Protein AF-A0A510K068-F1 (afdb_monomer_lite)

Organism: NCBI:txid109328

InterPro domains:
  IPR008407 Branched-chain amino acid transport, AzlD [PF05437] (13-105)

pLDDT: mean 79.44, std 10.07, range [46.47, 92.06]

Radius of gyration: 21.24 Å; chains: 1; bounding box: 44×42×55 Å

Sequence (113 aa):
MNYNENLGILTMILMTLIIMTVILRTLPIFVKIPENNLKVNKFFEALPYTVLTVLVFPDIFTSTGSTNFDIIRVLIGMAIVAYLTFRKTNLGIIIIVSIAVIYFLGTLKIYLK

Secondary structure (DSSP, 8-state):
--HHHHHHHHHHHHHHHHHHHHHHHHHHHHS---TT-HHHHHHHHHHHHHHHHHHHHHHHHHHH-SSHHHHHHHHHHHHHHHHHHHTT--HHHHHHHHHHHHHHHHHHHHHT-

Foldseek 3Di:
DDPVVVVVVVVVVVVVVVVVVVCVVCVCVVCVPPPPDPVSVVVVVCVVVVVCCVVVVVVQQVVQDDDPLSVVLSVVLVVQLVVVVVVVDDPVVSVVVSVVSSVVSVVVVVVVD

Structure (mmCIF, N/CA/C/O backbone):
data_AF-A0A510K068-F1
#
_entry.id   AF-A0A510K068-F1
#
loop_
_atom_site.group_PDB
_atom_site.id
_atom_site.type_symbol
_atom_site.label_atom_id
_atom_site.label_alt_id
_atom_site.label_comp_id
_atom_site.label_asym_id
_atom_site.label_entity_id
_atom_site.label_seq_id
_atom_site.pdbx_PDB_ins_code
_atom_site.Cartn_x
_atom_site.Cartn_y
_atom_site.Cartn_z
_atom_site.occupancy
_atom_site.B_iso_or_equiv
_atom_site.auth_seq_id
_atom_site.auth_comp_id
_atom_site.auth_asym_id
_atom_site.auth_atom_id
_atom_site.pdbx_PDB_model_num
ATOM 1 N N . MET A 1 1 ? 25.927 -26.039 5.151 1.00 53.19 1 MET A N 1
ATOM 2 C CA . MET A 1 1 ? 24.801 -25.212 5.637 1.00 53.19 1 MET A CA 1
ATOM 3 C C . MET A 1 1 ? 23.987 -26.056 6.599 1.00 53.19 1 MET A C 1
ATOM 5 O O . MET A 1 1 ? 23.516 -27.116 6.207 1.00 53.19 1 MET A O 1
ATOM 9 N N . ASN A 1 2 ? 23.945 -25.656 7.866 1.00 59.44 2 ASN A N 1
ATOM 10 C CA . ASN A 1 2 ? 23.437 -26.452 8.978 1.00 59.44 2 ASN A CA 1
ATOM 11 C C . ASN A 1 2 ? 21.895 -26.409 8.998 1.00 59.44 2 ASN A C 1
ATOM 13 O O . ASN A 1 2 ? 21.304 -25.380 9.315 1.00 59.44 2 ASN A O 1
ATOM 17 N N . TYR A 1 3 ? 21.233 -27.507 8.620 1.00 64.25 3 TYR A N 1
ATOM 18 C CA . TYR A 1 3 ? 19.764 -27.586 8.545 1.00 64.25 3 TYR A CA 1
ATOM 19 C C . TYR A 1 3 ? 19.070 -27.216 9.869 1.00 64.25 3 TYR A C 1
ATOM 21 O O . TYR A 1 3 ? 17.997 -26.616 9.843 1.00 64.25 3 TYR A O 1
ATOM 29 N N . ASN A 1 4 ? 19.700 -27.503 11.014 1.00 72.19 4 ASN A N 1
ATOM 30 C CA . ASN A 1 4 ? 19.164 -27.158 12.334 1.00 72.19 4 ASN A CA 1
ATOM 31 C C . ASN A 1 4 ? 19.156 -25.647 12.615 1.00 72.19 4 ASN A C 1
ATOM 33 O O . ASN A 1 4 ? 18.251 -25.163 13.290 1.00 72.19 4 ASN A O 1
ATOM 37 N N . GLU A 1 5 ? 20.118 -24.890 12.081 1.00 72.69 5 GLU A N 1
ATOM 38 C CA . GLU A 1 5 ? 20.170 -23.432 12.261 1.00 72.69 5 GLU A CA 1
ATOM 39 C C . GLU A 1 5 ? 19.054 -22.743 11.469 1.00 72.69 5 GLU A C 1
ATOM 41 O O . GLU A 1 5 ? 18.331 -21.909 12.012 1.00 72.69 5 GLU A O 1
ATOM 46 N N . ASN A 1 6 ? 18.837 -23.160 10.216 1.00 82.44 6 ASN A N 1
ATOM 47 C CA . ASN A 1 6 ? 17.732 -22.660 9.392 1.00 82.44 6 ASN A CA 1
ATOM 48 C C . ASN A 1 6 ? 16.365 -23.006 9.996 1.00 82.44 6 ASN A C 1
ATOM 50 O O . ASN A 1 6 ? 15.451 -22.183 9.955 1.00 82.44 6 ASN A O 1
ATOM 54 N N . LEU A 1 7 ? 16.230 -24.204 10.580 1.00 81.38 7 LEU A N 1
ATOM 55 C CA . LEU A 1 7 ? 15.007 -24.607 11.268 1.00 81.38 7 LEU A CA 1
ATOM 56 C C . LEU A 1 7 ? 14.746 -23.716 12.488 1.00 81.38 7 LEU A C 1
ATOM 58 O O . LEU A 1 7 ? 13.630 -23.236 12.629 1.00 81.38 7 LEU A O 1
ATOM 62 N N . GLY A 1 8 ? 15.770 -23.440 13.306 1.00 88.38 8 GLY A N 1
ATOM 63 C CA . GLY A 1 8 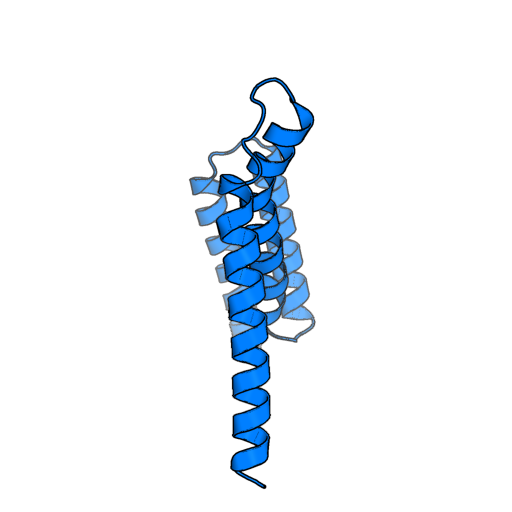? 15.667 -22.556 14.473 1.00 88.38 8 GLY A CA 1
ATOM 64 C C . GLY A 1 8 ? 15.277 -21.117 14.120 1.00 88.38 8 GLY A C 1
ATOM 65 O O . GLY A 1 8 ? 14.434 -20.519 14.791 1.00 88.38 8 GLY A O 1
ATOM 66 N N . ILE A 1 9 ? 15.833 -20.573 13.034 1.00 89.00 9 ILE A N 1
ATOM 67 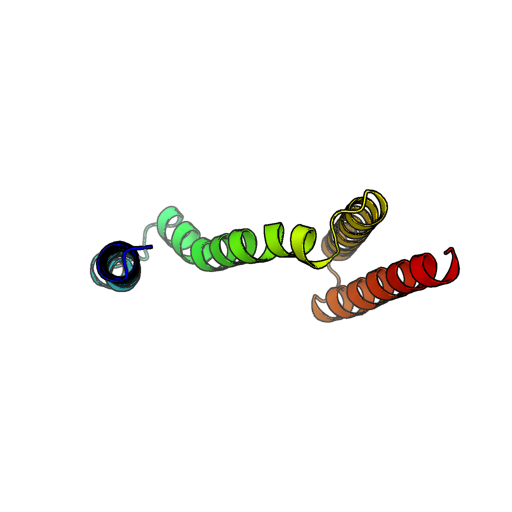C CA . ILE A 1 9 ? 15.463 -19.244 12.520 1.00 89.00 9 ILE A CA 1
ATOM 68 C C . ILE A 1 9 ? 14.006 -19.241 12.040 1.00 89.00 9 ILE A C 1
ATOM 70 O O . ILE A 1 9 ? 13.255 -18.315 12.350 1.00 89.00 9 ILE A O 1
ATOM 74 N N . LEU A 1 10 ? 13.577 -20.287 11.328 1.00 88.75 10 LEU A N 1
ATOM 75 C CA . LEU A 1 10 ? 12.200 -20.416 10.855 1.00 88.75 10 LEU A CA 1
ATOM 76 C C . LEU A 1 10 ? 11.206 -20.475 12.024 1.00 88.75 10 LEU A C 1
ATOM 78 O O . LEU A 1 10 ? 10.208 -19.753 12.009 1.00 88.75 10 LEU A O 1
ATOM 82 N N . THR A 1 11 ? 11.469 -21.285 13.056 1.00 88.88 11 THR A N 1
ATOM 83 C CA . THR A 1 11 ? 10.609 -21.342 14.250 1.00 88.88 11 THR A CA 1
ATOM 84 C C . THR A 1 11 ? 10.578 -20.013 14.986 1.00 88.88 11 THR A C 1
ATOM 86 O O . THR A 1 11 ? 9.506 -19.610 1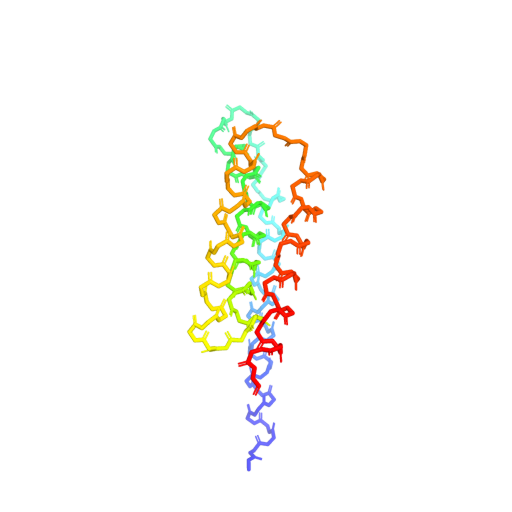5.430 1.00 88.88 11 THR A O 1
ATOM 89 N N . MET A 1 12 ? 11.704 -19.303 15.084 1.00 89.94 12 MET A N 1
ATOM 90 C CA . MET A 1 12 ? 11.746 -17.971 15.690 1.00 89.94 12 MET A CA 1
ATOM 91 C C . MET A 1 12 ? 10.850 -16.982 14.930 1.00 89.94 12 MET A C 1
ATOM 93 O O . MET A 1 12 ? 10.014 -16.325 15.550 1.00 89.94 12 MET A O 1
ATOM 97 N N . ILE A 1 13 ? 10.957 -16.927 13.598 1.00 92.06 13 ILE A N 1
ATOM 98 C CA . ILE A 1 13 ? 10.113 -16.064 12.754 1.00 92.06 13 ILE A CA 1
ATOM 99 C C . ILE A 1 13 ? 8.634 -16.415 12.938 1.00 92.06 13 ILE A C 1
ATOM 101 O O . ILE A 1 13 ? 7.819 -15.527 13.185 1.00 92.06 13 ILE A O 1
ATOM 105 N N . LEU A 1 14 ? 8.285 -17.702 12.859 1.00 91.31 14 LEU A N 1
ATOM 106 C CA . LEU A 1 14 ? 6.904 -18.166 13.004 1.00 91.31 14 LEU A CA 1
ATOM 107 C C . LEU A 1 14 ? 6.326 -17.809 14.375 1.00 91.31 14 LEU A C 1
ATOM 109 O O . LEU A 1 14 ? 5.215 -17.288 14.447 1.00 91.31 14 LEU A O 1
ATOM 113 N N . MET A 1 15 ? 7.081 -18.026 15.453 1.00 91.69 15 MET A N 1
ATOM 114 C CA . MET A 1 15 ? 6.644 -17.682 16.806 1.00 91.69 15 MET A CA 1
ATOM 115 C C . MET A 1 15 ? 6.390 -16.181 16.953 1.00 91.69 15 MET A C 1
ATOM 117 O O . MET A 1 15 ? 5.340 -15.789 17.461 1.00 91.69 15 MET A O 1
ATOM 121 N N . THR A 1 16 ? 7.293 -15.329 16.459 1.00 91.38 16 THR A N 1
ATOM 122 C CA . THR A 1 16 ? 7.089 -13.872 16.476 1.00 91.38 16 THR A CA 1
ATOM 123 C C . THR A 1 16 ? 5.834 -13.468 15.700 1.00 91.38 16 THR A C 1
ATOM 125 O O . THR A 1 16 ? 5.051 -12.645 16.178 1.00 91.38 16 THR A O 1
ATOM 128 N N . LEU A 1 17 ? 5.604 -14.072 14.534 1.00 91.31 17 LEU A N 1
ATOM 129 C CA . LEU A 1 17 ? 4.464 -13.769 13.667 1.00 91.31 17 LEU A CA 1
ATOM 130 C C . LEU A 1 17 ? 3.136 -14.185 14.314 1.00 91.31 17 LEU A C 1
ATOM 132 O O . LEU A 1 17 ? 2.172 -13.416 14.300 1.00 91.31 17 LEU A O 1
ATOM 136 N N . ILE A 1 18 ? 3.098 -15.359 14.949 1.00 91.38 18 ILE A N 1
ATOM 137 C CA . ILE A 1 18 ? 1.933 -15.858 15.692 1.00 91.38 18 ILE A CA 1
ATOM 138 C C . ILE A 1 18 ? 1.615 -14.932 16.868 1.00 91.38 18 ILE A C 1
ATOM 140 O O . ILE A 1 18 ? 0.470 -14.504 17.003 1.00 91.38 18 ILE A O 1
ATOM 144 N N . ILE A 1 19 ? 2.613 -14.573 17.680 1.00 91.44 19 ILE A N 1
ATOM 145 C CA . ILE A 1 19 ? 2.425 -13.692 18.843 1.00 91.44 19 ILE A CA 1
ATOM 146 C C . ILE A 1 19 ? 1.865 -12.335 18.399 1.00 91.44 19 ILE A C 1
ATOM 148 O O . ILE A 1 19 ? 0.844 -11.892 18.925 1.00 91.44 19 ILE A O 1
ATOM 152 N N . MET A 1 20 ? 2.467 -11.709 17.384 1.00 88.06 20 MET A N 1
ATOM 153 C CA . MET A 1 20 ? 2.002 -10.420 16.858 1.00 88.06 20 MET A CA 1
ATOM 154 C C . MET A 1 20 ? 0.579 -10.497 16.298 1.00 88.06 20 MET A C 1
ATOM 156 O O . MET A 1 20 ? -0.250 -9.631 16.581 1.00 88.06 20 MET A O 1
ATOM 160 N N . THR A 1 21 ? 0.264 -11.557 15.551 1.00 86.75 21 THR A N 1
ATOM 161 C CA . THR A 1 21 ? -1.066 -11.744 14.955 1.00 86.75 21 THR A CA 1
ATOM 162 C C . THR A 1 21 ? -2.134 -11.954 16.026 1.00 86.75 21 THR A C 1
ATOM 164 O O . THR A 1 21 ? -3.214 -11.366 15.949 1.00 86.75 21 THR A O 1
ATOM 167 N N . VAL A 1 22 ? -1.846 -12.767 17.045 1.00 87.25 22 VAL A N 1
ATOM 168 C CA . VAL A 1 22 ? -2.779 -13.048 18.145 1.00 87.25 22 VAL A CA 1
ATOM 169 C C . VAL A 1 22 ? -3.031 -11.793 18.977 1.00 87.25 22 VAL A C 1
ATOM 171 O O . VAL A 1 22 ? -4.188 -11.504 19.282 1.00 87.25 22 VAL A O 1
ATOM 174 N N . ILE A 1 23 ? -1.998 -11.006 19.290 1.00 85.00 23 ILE A N 1
ATOM 175 C CA . ILE A 1 23 ? -2.154 -9.735 20.016 1.00 85.00 23 ILE A CA 1
ATOM 176 C C . ILE A 1 23 ? -3.037 -8.768 19.221 1.00 85.00 23 ILE A C 1
ATOM 178 O O . ILE A 1 23 ? -4.025 -8.274 19.757 1.00 85.00 23 ILE A O 1
ATOM 182 N N . LEU A 1 24 ? -2.753 -8.544 17.933 1.00 80.62 24 LEU A N 1
ATOM 183 C CA . LEU A 1 24 ? -3.556 -7.640 17.097 1.00 80.62 24 LEU A CA 1
ATOM 184 C C . LEU A 1 24 ? -5.013 -8.104 16.961 1.00 80.62 24 LEU A C 1
ATOM 186 O O . LEU A 1 24 ? -5.926 -7.281 16.987 1.00 80.62 24 LEU A O 1
ATOM 190 N N . ARG A 1 25 ? -5.247 -9.419 16.854 1.00 76.38 25 ARG A N 1
ATOM 191 C CA . ARG A 1 25 ? -6.592 -10.001 16.704 1.00 76.38 25 ARG A CA 1
ATOM 192 C C . ARG A 1 25 ? -7.396 -10.007 18.003 1.00 76.38 25 ARG A C 1
ATOM 194 O O . ARG A 1 25 ? -8.621 -9.955 17.955 1.00 76.38 25 ARG A O 1
ATOM 201 N N . THR A 1 26 ? -6.727 -10.070 19.152 1.00 79.81 26 THR A N 1
ATOM 202 C CA . THR A 1 26 ? -7.374 -10.043 20.473 1.00 79.81 26 THR A CA 1
ATOM 203 C C . THR A 1 26 ? -7.505 -8.634 21.045 1.00 79.81 26 THR A C 1
ATOM 205 O O . THR A 1 26 ? -8.380 -8.401 21.876 1.00 79.81 26 THR A O 1
ATOM 208 N N . LEU A 1 27 ? -6.731 -7.665 20.546 1.00 75.12 27 LEU A N 1
ATOM 209 C CA . LEU A 1 27 ? -6.864 -6.240 20.857 1.00 75.12 27 LEU A CA 1
ATOM 210 C C . LEU A 1 27 ? -8.319 -5.724 20.800 1.00 75.12 27 LEU A C 1
ATOM 212 O O . LEU A 1 27 ? -8.739 -5.108 21.777 1.00 75.12 27 LEU A O 1
ATOM 216 N N . PRO A 1 28 ? -9.128 -5.996 19.751 1.00 69.88 28 PRO A N 1
ATOM 217 C CA . PRO A 1 28 ? -10.526 -5.550 19.713 1.00 69.88 28 PRO A CA 1
ATOM 218 C C . PRO A 1 28 ? -11.433 -6.230 20.754 1.00 69.88 28 PRO A C 1
ATOM 220 O O . PRO A 1 28 ? -12.508 -5.718 21.046 1.00 69.88 28 PRO A O 1
ATOM 223 N N . ILE A 1 29 ? -11.022 -7.370 21.323 1.00 72.19 29 ILE A N 1
ATOM 224 C CA . ILE A 1 29 ? -11.769 -8.090 22.369 1.00 72.19 29 ILE A CA 1
ATOM 225 C C . ILE A 1 29 ? -11.495 -7.464 23.744 1.00 72.19 29 ILE A C 1
ATOM 227 O O . ILE A 1 29 ? -12.405 -7.338 24.561 1.00 72.19 29 ILE A O 1
ATOM 231 N N . PHE A 1 30 ? -10.250 -7.047 23.996 1.00 65.06 30 PHE A N 1
ATOM 232 C CA . PHE A 1 30 ? -9.842 -6.419 25.259 1.00 65.06 30 PHE A CA 1
ATOM 233 C C . PHE A 1 30 ? -10.129 -4.915 25.302 1.00 65.06 30 PHE A C 1
ATOM 235 O O . PHE A 1 30 ? -10.482 -4.374 26.349 1.00 65.06 30 PHE A O 1
ATOM 242 N N . VAL A 1 31 ? -10.014 -4.233 24.164 1.00 66.81 31 VAL A N 1
ATOM 243 C CA . VAL A 1 31 ? -10.336 -2.815 24.015 1.00 66.81 31 VAL A CA 1
ATOM 244 C C . VAL A 1 31 ? -11.766 -2.719 23.496 1.00 66.81 31 VAL A C 1
ATOM 246 O O . VAL A 1 31 ? -12.003 -2.571 22.299 1.00 66.81 31 VAL A O 1
ATOM 249 N N . LYS A 1 32 ? -12.740 -2.825 24.407 1.00 61.78 32 LYS A N 1
ATOM 250 C CA . LYS A 1 32 ? -14.152 -2.575 24.090 1.00 61.78 32 LYS A CA 1
ATOM 251 C C . LYS A 1 32 ? -14.259 -1.12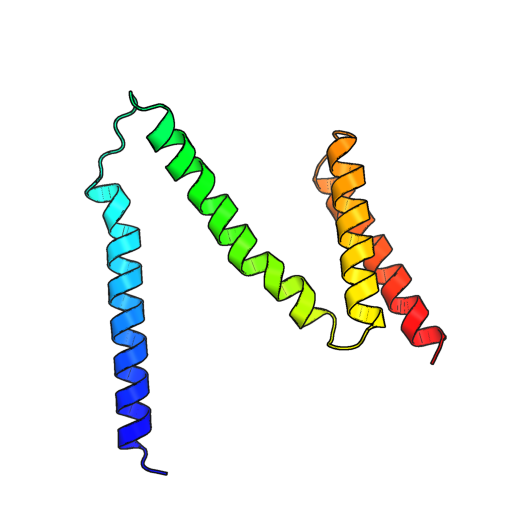9 23.611 1.00 61.78 32 LYS A C 1
ATOM 253 O O . LYS A 1 32 ? -14.087 -0.217 24.416 1.00 61.78 32 LYS A O 1
ATOM 258 N N . ILE A 1 33 ? -14.454 -0.929 22.307 1.00 64.25 33 ILE A N 1
ATOM 259 C CA . ILE A 1 33 ? -14.461 0.396 21.679 1.00 64.25 33 ILE A CA 1
ATOM 260 C C . ILE A 1 33 ? -15.556 1.220 22.370 1.00 64.25 33 ILE A C 1
ATOM 262 O O . ILE A 1 33 ? -16.733 0.882 22.239 1.00 64.25 33 ILE A O 1
ATOM 266 N N . PRO A 1 34 ? -15.214 2.265 23.145 1.00 59.25 34 PRO A N 1
ATOM 267 C CA . PRO A 1 34 ? -16.232 3.123 23.715 1.00 59.25 34 PRO A CA 1
ATOM 268 C C . PRO A 1 34 ? -16.868 3.882 22.551 1.00 59.25 34 PRO A C 1
ATOM 270 O O . PRO A 1 34 ? -16.222 4.748 21.958 1.00 59.25 34 PRO A O 1
ATOM 273 N N . GLU A 1 35 ? -18.124 3.568 22.228 1.00 60.59 35 GLU A N 1
ATOM 274 C CA . GLU A 1 35 ? -18.895 4.217 21.150 1.00 60.59 35 GLU A CA 1
ATOM 275 C C . GLU A 1 35 ? -18.900 5.754 21.277 1.00 60.59 35 GLU A C 1
ATOM 277 O O . GLU A 1 35 ? -19.054 6.476 20.297 1.00 60.59 35 GLU A O 1
ATOM 282 N N . ASN A 1 36 ? -18.643 6.264 22.485 1.00 64.88 36 ASN A N 1
ATOM 283 C CA . ASN A 1 36 ? -18.628 7.683 22.821 1.00 64.88 36 ASN A CA 1
ATOM 284 C C . ASN A 1 36 ? -17.350 8.447 22.388 1.00 64.88 36 ASN A C 1
ATOM 286 O O . ASN A 1 36 ? -17.330 9.675 22.412 1.00 64.88 36 ASN A O 1
ATOM 290 N N . ASN A 1 37 ? -16.260 7.778 21.984 1.00 69.75 37 ASN A N 1
ATOM 291 C CA . ASN A 1 37 ? -15.014 8.464 21.601 1.00 69.75 37 ASN A CA 1
ATOM 292 C C . ASN A 1 37 ? -14.795 8.489 20.083 1.00 69.75 37 ASN A C 1
ATOM 294 O O . ASN A 1 37 ? -14.209 7.583 19.489 1.00 69.75 37 ASN A O 1
ATOM 298 N N . LEU A 1 38 ? -15.164 9.616 19.469 1.00 72.94 38 LEU A N 1
ATOM 299 C CA . LEU A 1 38 ? -15.091 9.872 18.024 1.00 72.94 38 LEU A CA 1
ATOM 300 C C . LEU A 1 38 ? -13.696 9.633 17.407 1.00 72.94 38 LEU A C 1
ATOM 302 O O . LEU A 1 38 ? -13.583 9.222 16.256 1.00 72.94 38 LEU A O 1
ATOM 306 N N . LYS A 1 39 ? -12.621 9.881 18.170 1.00 75.56 39 LYS A N 1
ATOM 307 C CA . LYS A 1 39 ? -11.229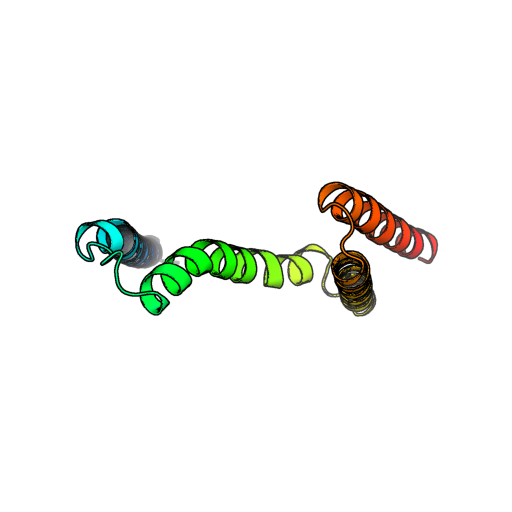 9.678 17.723 1.00 75.56 39 LYS A CA 1
ATOM 308 C C . LYS A 1 39 ? -10.857 8.199 17.617 1.00 75.56 39 LYS A C 1
ATOM 310 O O . LYS A 1 39 ? -10.182 7.806 16.672 1.00 75.56 39 LYS A O 1
ATOM 315 N N . VAL A 1 40 ? -11.305 7.397 18.581 1.00 76.75 40 VAL A N 1
ATOM 316 C CA . VAL A 1 40 ? -11.000 5.963 18.651 1.00 76.75 40 VAL A CA 1
ATOM 317 C C . VAL A 1 40 ? -11.768 5.224 17.558 1.00 76.75 40 VAL A C 1
ATOM 319 O O . VAL A 1 40 ? -11.175 4.424 16.843 1.00 76.75 40 VAL A O 1
ATOM 322 N N . ASN A 1 41 ? -13.039 5.576 17.339 1.00 76.38 41 ASN A N 1
ATOM 323 C CA . ASN A 1 41 ? -13.836 4.995 16.258 1.00 76.38 41 ASN A CA 1
ATOM 324 C C . ASN A 1 41 ? -13.214 5.259 14.873 1.00 76.38 41 ASN A C 1
ATOM 326 O O . ASN A 1 41 ? -13.003 4.329 14.104 1.00 76.38 41 ASN A O 1
ATOM 330 N N . LYS A 1 42 ? -12.803 6.507 14.599 1.00 78.81 42 LYS A N 1
ATOM 331 C CA . LYS A 1 42 ? -12.116 6.858 13.343 1.00 78.81 42 LYS A CA 1
ATOM 332 C C . LYS A 1 42 ? -10.774 6.147 13.165 1.00 78.81 42 LYS A C 1
ATOM 334 O O . LYS A 1 42 ? -10.397 5.847 12.039 1.00 78.81 42 LYS A O 1
ATOM 339 N N . PHE A 1 43 ? -10.044 5.886 14.250 1.00 81.62 43 PHE A N 1
ATOM 340 C CA . PHE A 1 43 ? -8.800 5.120 14.185 1.00 81.62 43 PHE A CA 1
ATOM 341 C C . PHE A 1 43 ? -9.067 3.674 13.758 1.00 81.62 43 PHE A C 1
ATOM 343 O O . PHE A 1 43 ? -8.464 3.215 12.792 1.00 81.62 43 PHE A O 1
ATOM 350 N N . PHE A 1 44 ? -10.005 2.988 14.420 1.00 78.12 44 PHE A N 1
ATOM 351 C CA . PHE A 1 44 ? -10.375 1.613 14.070 1.00 78.12 44 PHE A CA 1
ATOM 352 C C . PHE A 1 44 ? -10.988 1.507 12.668 1.00 78.12 44 PHE A C 1
ATOM 354 O O . PHE A 1 44 ? -10.696 0.548 11.959 1.00 78.12 44 PHE A O 1
ATOM 361 N N . GLU A 1 45 ? -11.760 2.505 12.235 1.00 81.62 45 GLU A N 1
ATOM 362 C CA . GLU A 1 45 ? -12.276 2.604 10.864 1.00 81.62 45 GLU A CA 1
ATOM 363 C C . GLU A 1 45 ? -11.148 2.793 9.836 1.00 81.62 45 GLU A C 1
ATOM 365 O O . GLU A 1 45 ? -11.200 2.217 8.753 1.00 81.62 45 GLU A O 1
ATOM 370 N N . ALA A 1 46 ? -10.095 3.545 10.175 1.00 85.62 46 ALA A N 1
ATOM 371 C CA . ALA A 1 46 ? -8.948 3.774 9.298 1.00 85.62 46 ALA A CA 1
ATOM 372 C C . ALA A 1 46 ? -7.987 2.574 9.204 1.00 85.62 46 ALA A C 1
ATOM 374 O O . ALA A 1 46 ? -7.342 2.414 8.170 1.00 85.62 46 ALA A O 1
ATOM 375 N N . LEU A 1 47 ? -7.891 1.728 10.240 1.00 86.00 47 LEU A N 1
ATOM 376 C CA . LEU A 1 47 ? -6.989 0.563 10.283 1.00 86.00 47 LEU A CA 1
ATOM 377 C C . LEU A 1 47 ? -7.034 -0.335 9.030 1.00 86.00 47 LEU A C 1
ATOM 379 O O . LEU A 1 47 ? -5.974 -0.599 8.463 1.00 86.00 47 LEU A O 1
ATOM 383 N N . PRO A 1 48 ? -8.196 -0.824 8.558 1.00 85.50 48 PRO A N 1
ATOM 384 C CA . PRO A 1 48 ? -8.230 -1.676 7.370 1.00 85.50 48 PRO A CA 1
ATOM 385 C C . PRO A 1 48 ? -7.723 -0.949 6.116 1.00 85.50 48 PRO A C 1
ATOM 387 O O . PRO A 1 48 ? -6.996 -1.540 5.317 1.00 85.50 48 PRO A O 1
ATOM 390 N N . TYR A 1 49 ? -8.041 0.339 5.958 1.00 86.38 49 TYR A N 1
ATOM 391 C CA . TYR A 1 49 ? -7.596 1.131 4.808 1.00 86.38 49 TYR A CA 1
ATOM 392 C C . TYR A 1 49 ? -6.092 1.422 4.848 1.00 86.38 49 TYR A C 1
ATOM 394 O O . TYR A 1 49 ? -5.427 1.373 3.811 1.00 86.38 49 TYR A O 1
ATOM 402 N N . THR A 1 50 ? -5.531 1.695 6.028 1.00 88.00 50 THR A N 1
ATOM 403 C CA . THR A 1 50 ? -4.092 1.951 6.179 1.00 88.00 50 THR A CA 1
ATOM 404 C C . THR A 1 50 ? -3.277 0.689 5.938 1.00 88.00 50 THR A C 1
ATOM 406 O O . THR A 1 50 ? -2.306 0.743 5.187 1.00 88.00 50 THR A O 1
ATOM 409 N N . VAL A 1 51 ? -3.699 -0.454 6.487 1.00 88.88 51 VAL A N 1
ATOM 410 C CA . VAL A 1 51 ? -3.044 -1.749 6.249 1.00 88.88 51 VAL A CA 1
ATOM 411 C C . VAL A 1 51 ? -3.088 -2.108 4.766 1.00 88.88 51 VAL A C 1
ATOM 413 O O . VAL A 1 51 ? -2.054 -2.448 4.196 1.00 88.88 51 VAL A O 1
ATOM 416 N N . LEU A 1 52 ? -4.245 -1.963 4.111 1.00 86.75 52 LEU A N 1
ATOM 417 C CA . LEU A 1 52 ? -4.363 -2.205 2.672 1.00 86.75 52 LEU A CA 1
ATOM 418 C C . LEU A 1 52 ? -3.415 -1.305 1.870 1.00 86.75 52 LEU A C 1
ATOM 420 O O . LEU A 1 52 ? -2.736 -1.778 0.966 1.00 86.75 52 LEU A O 1
ATOM 424 N N . THR A 1 53 ? -3.325 -0.023 2.226 1.00 87.81 53 THR A N 1
ATOM 425 C CA . THR A 1 53 ? -2.445 0.928 1.536 1.00 87.81 53 THR A CA 1
ATOM 426 C C . THR A 1 53 ? -0.975 0.556 1.710 1.00 87.81 53 THR A C 1
ATOM 428 O O . THR A 1 53 ? -0.241 0.542 0.730 1.00 87.81 53 THR A O 1
ATOM 431 N N . VAL A 1 54 ? -0.538 0.210 2.924 1.00 90.31 54 VAL A N 1
ATOM 432 C CA . VAL A 1 54 ? 0.859 -0.173 3.196 1.00 90.31 54 VAL A CA 1
ATOM 433 C C . VAL A 1 54 ? 1.246 -1.464 2.478 1.00 90.31 54 VAL A C 1
ATOM 435 O O . VAL A 1 54 ? 2.397 -1.597 2.077 1.00 90.31 54 VAL A O 1
ATOM 438 N N . LEU A 1 55 ? 0.311 -2.398 2.297 1.00 88.56 55 LEU A N 1
ATOM 439 C CA . LEU A 1 55 ? 0.570 -3.642 1.572 1.00 88.56 55 LEU A CA 1
ATOM 440 C C . LEU A 1 55 ? 0.571 -3.437 0.056 1.00 88.56 55 LEU A C 1
ATOM 442 O O . LEU A 1 55 ? 1.476 -3.907 -0.621 1.00 88.56 55 LEU A O 1
ATOM 446 N N . VAL A 1 56 ? -0.419 -2.722 -0.480 1.00 87.00 56 VAL A N 1
ATOM 447 C CA . VAL A 1 56 ? -0.606 -2.579 -1.932 1.00 87.00 56 VAL A CA 1
ATOM 448 C C . VAL A 1 56 ? 0.354 -1.554 -2.528 1.00 87.00 56 VAL A C 1
ATOM 450 O O . VAL A 1 56 ? 0.907 -1.785 -3.597 1.00 87.00 56 VAL A O 1
ATOM 453 N N . PHE A 1 57 ? 0.574 -0.420 -1.861 1.00 85.00 57 PHE A N 1
ATOM 454 C CA . PHE A 1 57 ? 1.377 0.680 -2.399 1.00 85.00 57 PHE A CA 1
ATOM 455 C C . PHE A 1 57 ? 2.801 0.284 -2.829 1.00 85.00 57 PHE A C 1
ATOM 457 O O . PHE A 1 57 ? 3.155 0.577 -3.972 1.00 85.00 57 PHE A O 1
ATOM 464 N N . PRO A 1 58 ? 3.624 -0.378 -1.988 1.00 85.19 58 PRO A N 1
ATOM 465 C CA . PRO A 1 58 ? 4.956 -0.810 -2.411 1.00 85.19 58 PRO A CA 1
ATOM 466 C C . PRO A 1 58 ? 4.890 -1.853 -3.532 1.00 85.19 58 PRO A C 1
ATOM 468 O O . PRO A 1 58 ? 5.737 -1.839 -4.425 1.00 85.19 58 PRO A O 1
ATOM 471 N N . ASP A 1 59 ? 3.862 -2.702 -3.525 1.00 83.38 59 ASP A N 1
ATOM 472 C CA . ASP A 1 59 ? 3.696 -3.794 -4.482 1.00 83.38 59 ASP A CA 1
ATOM 473 C C . ASP A 1 59 ? 3.459 -3.295 -5.917 1.00 83.38 59 ASP A C 1
ATOM 475 O O . ASP A 1 59 ? 3.868 -3.925 -6.894 1.00 83.38 59 ASP A O 1
ATOM 479 N N . ILE A 1 60 ? 2.868 -2.108 -6.076 1.00 83.00 60 ILE A N 1
ATOM 480 C CA . ILE A 1 60 ? 2.685 -1.469 -7.389 1.00 83.00 60 ILE A CA 1
ATOM 481 C C . ILE A 1 60 ? 4.046 -1.152 -8.042 1.00 83.00 60 ILE A C 1
ATOM 483 O O . ILE A 1 60 ? 4.213 -1.311 -9.255 1.00 83.00 60 ILE A O 1
ATOM 487 N N . PHE A 1 61 ? 5.035 -0.727 -7.250 1.00 80.94 61 PHE A N 1
ATOM 488 C CA . PHE A 1 61 ? 6.367 -0.386 -7.759 1.00 80.94 61 PHE A CA 1
ATOM 489 C C . PHE A 1 61 ? 7.222 -1.624 -8.034 1.00 80.94 61 PHE A C 1
ATOM 491 O O . PHE A 1 61 ? 7.973 -1.638 -9.007 1.00 80.94 61 PHE A O 1
ATOM 498 N N . THR A 1 62 ? 7.107 -2.669 -7.213 1.00 80.12 62 THR A N 1
ATOM 499 C CA . THR A 1 62 ? 7.888 -3.906 -7.377 1.00 80.12 62 THR A CA 1
ATOM 500 C C . THR A 1 62 ? 7.370 -4.774 -8.526 1.00 80.12 62 THR A C 1
ATOM 502 O O . THR A 1 62 ? 8.172 -5.365 -9.247 1.00 80.12 62 THR A O 1
ATOM 505 N N . SER A 1 63 ? 6.052 -4.823 -8.749 1.00 78.19 63 SER A N 1
ATOM 506 C CA . SER A 1 63 ? 5.419 -5.677 -9.770 1.00 78.19 63 SER A CA 1
ATOM 507 C C . SER A 1 63 ? 5.589 -5.189 -11.214 1.00 78.19 63 SER A C 1
ATOM 509 O O . SER A 1 63 ? 5.582 -6.002 -12.138 1.00 78.19 63 SER A O 1
ATOM 511 N N . THR A 1 64 ? 5.774 -3.882 -11.437 1.00 70.19 64 THR A N 1
ATOM 512 C CA . THR A 1 64 ? 5.874 -3.306 -12.796 1.00 70.19 64 THR A CA 1
ATOM 513 C C . THR A 1 64 ? 7.285 -3.440 -13.398 1.00 70.19 64 THR A C 1
ATOM 515 O O . THR A 1 64 ? 7.445 -3.402 -14.618 1.00 70.19 64 THR A O 1
ATOM 518 N N . GLY A 1 65 ? 8.311 -3.655 -12.567 1.00 67.50 65 GLY A N 1
ATOM 519 C CA . GLY A 1 65 ? 9.707 -3.828 -12.983 1.00 67.50 65 GLY A CA 1
ATOM 520 C C . GLY A 1 65 ? 10.617 -2.666 -12.574 1.00 67.50 65 GLY A C 1
ATOM 521 O O . GLY A 1 65 ? 10.169 -1.567 -12.266 1.00 67.50 65 GLY A O 1
ATOM 522 N N . SER A 1 66 ? 11.930 -2.910 -12.567 1.00 69.12 66 SER A N 1
ATOM 523 C CA . SER A 1 66 ? 12.922 -1.972 -12.013 1.00 69.12 66 SER A CA 1
ATOM 524 C C . SER A 1 66 ? 13.492 -0.975 -13.037 1.00 69.12 66 SER A C 1
ATOM 526 O O . SER A 1 66 ? 14.503 -0.326 -12.767 1.00 69.12 66 SER A O 1
ATOM 528 N N . THR A 1 67 ? 12.894 -0.857 -14.228 1.00 77.44 67 THR A N 1
ATOM 529 C CA . THR A 1 67 ? 13.367 0.089 -15.254 1.00 77.44 67 THR A CA 1
ATOM 530 C C . THR A 1 67 ? 12.838 1.493 -14.963 1.00 77.44 67 THR A C 1
ATOM 532 O O . THR A 1 67 ? 11.676 1.651 -14.601 1.00 77.44 67 THR A O 1
ATOM 535 N N . ASN A 1 68 ? 13.614 2.540 -15.263 1.00 75.94 68 ASN A N 1
ATOM 536 C CA . ASN A 1 68 ? 13.162 3.940 -15.150 1.00 75.94 68 ASN A CA 1
ATOM 537 C C . ASN A 1 68 ? 11.822 4.208 -15.873 1.00 75.94 68 ASN A C 1
ATOM 539 O O . ASN A 1 68 ? 10.983 4.957 -15.383 1.00 75.94 68 ASN A O 1
ATOM 543 N N . PHE A 1 69 ? 11.583 3.545 -17.011 1.00 73.56 69 PHE A N 1
ATOM 544 C CA . PHE A 1 69 ? 10.312 3.621 -17.743 1.00 73.56 69 PHE A CA 1
ATOM 545 C C . PHE A 1 69 ? 9.118 3.011 -16.993 1.00 73.56 69 PHE A C 1
ATOM 547 O O . PHE A 1 69 ? 7.995 3.466 -17.193 1.00 73.56 69 PHE A O 1
ATOM 554 N N . ASP A 1 70 ? 9.336 1.997 -16.158 1.00 76.62 70 ASP A N 1
ATOM 555 C CA . ASP A 1 70 ? 8.283 1.309 -15.399 1.00 76.62 70 ASP A CA 1
ATOM 556 C C . ASP A 1 70 ? 7.817 2.175 -14.228 1.00 76.62 70 ASP A C 1
ATOM 558 O O . ASP A 1 70 ? 6.618 2.377 -14.036 1.00 76.62 70 ASP A O 1
ATOM 562 N N . ILE A 1 71 ? 8.764 2.819 -13.545 1.00 80.38 71 ILE A N 1
ATOM 563 C CA . ILE A 1 71 ? 8.484 3.784 -12.476 1.00 80.38 71 ILE A CA 1
ATOM 564 C C . ILE A 1 71 ? 7.673 4.974 -13.014 1.00 80.38 71 ILE A C 1
ATOM 566 O O . ILE A 1 71 ? 6.676 5.369 -12.409 1.00 80.38 71 ILE A O 1
ATOM 570 N N . ILE A 1 72 ? 8.045 5.519 -14.180 1.00 80.88 72 ILE A N 1
ATOM 571 C CA . ILE A 1 72 ? 7.314 6.633 -14.811 1.00 80.88 72 ILE A CA 1
ATOM 572 C C . ILE A 1 72 ? 5.876 6.219 -15.168 1.00 80.88 72 ILE A C 1
ATOM 574 O O . ILE A 1 72 ? 4.948 7.007 -14.986 1.00 80.88 72 ILE A O 1
ATOM 578 N N . ARG A 1 73 ? 5.653 4.980 -15.627 1.00 82.06 73 ARG A N 1
ATOM 579 C CA . ARG A 1 73 ? 4.303 4.465 -15.931 1.00 82.06 73 ARG A CA 1
ATOM 580 C C . ARG A 1 73 ? 3.431 4.364 -14.695 1.00 82.06 73 ARG A C 1
ATOM 582 O O . ARG A 1 73 ? 2.280 4.789 -14.746 1.00 82.06 73 ARG A O 1
ATOM 589 N N . VAL A 1 74 ? 3.979 3.829 -13.606 1.00 83.31 74 VAL A N 1
ATOM 590 C CA . VAL A 1 74 ? 3.283 3.749 -12.317 1.00 83.31 74 VAL A CA 1
ATOM 591 C C . VAL A 1 74 ? 2.901 5.148 -11.841 1.00 83.31 74 VAL A C 1
ATOM 593 O O . VAL A 1 74 ? 1.751 5.371 -11.467 1.00 83.31 74 VAL A O 1
ATOM 596 N N . LEU A 1 75 ? 3.820 6.112 -11.938 1.00 86.94 75 LEU A N 1
ATOM 597 C CA . LEU A 1 75 ? 3.567 7.501 -11.554 1.00 86.94 75 LEU A CA 1
ATOM 598 C C . LEU A 1 75 ? 2.428 8.130 -12.377 1.00 86.94 75 LEU A C 1
ATOM 600 O O . LEU A 1 75 ? 1.534 8.761 -11.815 1.00 86.94 75 LEU A O 1
ATOM 604 N N . ILE A 1 76 ? 2.424 7.923 -13.699 1.00 85.00 76 ILE A N 1
ATOM 605 C CA . ILE A 1 76 ? 1.364 8.408 -14.599 1.00 85.00 76 ILE A CA 1
ATOM 606 C C . ILE A 1 76 ? 0.024 7.735 -14.275 1.00 85.00 76 ILE A C 1
ATOM 608 O O . ILE A 1 76 ? -0.996 8.417 -14.175 1.00 85.00 76 ILE A O 1
ATOM 612 N N . GLY A 1 77 ? 0.013 6.416 -14.067 1.00 85.25 77 GLY A N 1
ATOM 613 C CA . GLY A 1 77 ? -1.187 5.676 -13.675 1.00 85.25 77 GLY A CA 1
ATOM 614 C C . GLY A 1 77 ? -1.769 6.195 -12.360 1.00 85.25 77 GLY A C 1
ATOM 615 O O . GLY A 1 77 ? -2.966 6.469 -12.276 1.00 85.25 77 GLY A O 1
ATOM 616 N N . MET A 1 78 ? -0.912 6.426 -11.366 1.00 86.44 78 MET A N 1
ATOM 617 C CA . MET A 1 78 ? -1.293 6.976 -10.067 1.00 86.44 78 MET A CA 1
ATOM 618 C C . MET A 1 78 ? -1.849 8.404 -10.187 1.00 86.44 78 MET A C 1
ATOM 620 O O . MET A 1 78 ? -2.880 8.710 -9.586 1.00 86.44 78 MET A O 1
ATOM 624 N N . ALA A 1 79 ? -1.239 9.258 -11.014 1.00 88.31 79 ALA A N 1
ATOM 625 C CA . ALA A 1 79 ? -1.735 10.608 -11.286 1.00 88.31 79 ALA A CA 1
ATOM 626 C C . ALA A 1 79 ? -3.127 10.597 -11.943 1.00 88.31 79 ALA A C 1
ATOM 628 O O . ALA A 1 79 ? -3.995 11.387 -11.572 1.00 88.31 79 ALA A O 1
ATOM 629 N N . ILE A 1 80 ? -3.369 9.674 -12.876 1.00 86.31 80 ILE A N 1
ATOM 630 C CA . ILE A 1 80 ? -4.661 9.527 -13.562 1.00 86.31 80 ILE A CA 1
ATOM 631 C C . ILE A 1 80 ? -5.741 9.024 -12.603 1.00 86.31 80 ILE A C 1
ATOM 633 O O . ILE A 1 80 ? -6.840 9.580 -12.592 1.00 86.31 80 ILE A O 1
ATOM 637 N N . VAL A 1 81 ? -5.433 8.028 -11.763 1.00 87.31 81 VAL A N 1
ATOM 638 C CA . VAL A 1 81 ? -6.347 7.548 -10.707 1.00 87.31 81 VAL A CA 1
ATOM 639 C C . VAL A 1 81 ? -6.714 8.692 -9.764 1.00 87.31 81 VAL A C 1
ATOM 641 O O . VAL A 1 81 ? -7.897 8.909 -9.489 1.00 87.31 81 VAL A O 1
ATOM 644 N N . ALA A 1 82 ? -5.719 9.451 -9.294 1.00 86.81 82 ALA A N 1
ATOM 645 C CA . ALA A 1 82 ? -5.938 10.590 -8.409 1.00 86.81 82 ALA A CA 1
ATOM 646 C C . ALA A 1 82 ? -6.833 11.643 -9.081 1.00 86.81 82 ALA A C 1
ATOM 648 O O . ALA A 1 82 ? -7.838 12.059 -8.503 1.00 86.81 82 ALA A O 1
ATOM 649 N N . TYR A 1 83 ? -6.535 12.009 -10.329 1.00 87.75 83 TYR A N 1
ATOM 650 C CA . TYR A 1 83 ? -7.313 12.981 -11.096 1.00 87.75 83 TYR A CA 1
ATOM 651 C C . TYR A 1 83 ? -8.775 12.546 -11.303 1.00 87.75 83 TYR A C 1
ATOM 653 O O . TYR A 1 83 ? -9.697 13.329 -11.060 1.00 87.75 83 TYR A O 1
ATOM 661 N N . LEU A 1 84 ? -9.019 11.286 -11.686 1.00 85.12 84 LEU A N 1
ATOM 662 C CA . LEU A 1 84 ? -10.379 10.748 -11.849 1.00 85.12 84 LEU A CA 1
ATOM 663 C C . LEU A 1 84 ? -11.148 10.677 -10.522 1.00 85.12 84 LEU A C 1
ATOM 665 O O . LEU A 1 84 ? -12.366 10.891 -10.506 1.00 85.12 84 LEU A O 1
ATOM 669 N N . THR A 1 85 ? -10.440 10.412 -9.421 1.00 86.31 85 THR A N 1
ATOM 670 C CA . THR A 1 85 ? -11.005 10.382 -8.064 1.00 86.31 85 THR A CA 1
ATOM 671 C C . THR A 1 85 ? -11.456 11.773 -7.626 1.00 86.31 85 THR A C 1
ATOM 673 O O . THR A 1 85 ? -12.576 11.925 -7.135 1.00 86.31 85 THR A O 1
ATOM 676 N N . PHE A 1 86 ? -10.658 12.816 -7.883 1.00 85.56 86 PHE A N 1
ATOM 677 C CA . PHE A 1 86 ? -11.051 14.206 -7.606 1.00 85.56 86 PHE A CA 1
ATOM 678 C C . PHE A 1 86 ? -12.321 14.626 -8.353 1.00 85.56 86 PHE A C 1
ATOM 680 O O . PHE A 1 86 ? -13.111 15.414 -7.835 1.00 85.56 86 PHE A O 1
ATOM 687 N N . ARG A 1 87 ? -12.572 14.053 -9.535 1.00 85.00 87 ARG A N 1
ATOM 688 C CA . ARG A 1 87 ? -13.786 14.308 -10.324 1.00 85.00 87 ARG A CA 1
ATOM 689 C C . ARG A 1 87 ? -15.051 13.628 -9.763 1.00 85.00 87 ARG A C 1
ATOM 691 O O . ARG A 1 87 ? -16.106 13.738 -10.378 1.00 85.00 87 ARG A O 1
ATOM 698 N N . LYS A 1 88 ? -14.976 12.946 -8.610 1.00 79.69 88 LYS A N 1
ATOM 699 C CA . LYS A 1 88 ? -16.079 12.178 -7.990 1.00 79.69 88 LYS A CA 1
ATOM 700 C C . LYS A 1 88 ? -16.719 11.150 -8.938 1.00 79.69 88 LYS A C 1
ATOM 702 O O . LYS A 1 88 ? -17.930 10.947 -8.927 1.00 79.69 88 LYS A O 1
ATOM 707 N N . THR A 1 89 ? -15.910 10.507 -9.777 1.00 76.75 89 THR A N 1
ATOM 708 C CA . THR A 1 89 ? -16.385 9.450 -10.685 1.00 76.75 89 THR A CA 1
ATOM 709 C C . THR A 1 89 ? -16.609 8.143 -9.912 1.00 76.75 89 THR A C 1
ATOM 711 O O . THR A 1 89 ? -15.939 7.894 -8.911 1.00 76.75 89 THR A O 1
ATOM 714 N N . ASN A 1 90 ? -17.524 7.282 -10.374 1.00 84.12 90 ASN A N 1
ATOM 715 C CA . ASN A 1 90 ? -17.742 5.956 -9.784 1.00 84.12 90 ASN A CA 1
ATOM 716 C C . ASN A 1 90 ? -16.440 5.146 -9.741 1.00 84.12 90 ASN A C 1
ATOM 718 O O . ASN A 1 90 ? -15.797 4.968 -10.777 1.00 84.12 90 ASN A O 1
ATOM 722 N N . LEU A 1 91 ? -16.109 4.582 -8.573 1.00 82.12 91 LEU A N 1
ATOM 723 C CA . LEU A 1 91 ? -14.876 3.816 -8.341 1.00 82.12 91 LEU A CA 1
ATOM 724 C C . LEU A 1 91 ? -14.644 2.719 -9.394 1.00 82.12 91 LEU A C 1
ATOM 726 O O . LEU A 1 91 ? -13.526 2.555 -9.872 1.00 82.12 91 LEU A O 1
ATOM 730 N N . GLY A 1 92 ? -15.702 2.020 -9.822 1.00 84.12 92 GLY A N 1
ATOM 731 C CA . GLY A 1 92 ? -15.600 0.981 -10.853 1.00 84.12 92 GLY A CA 1
ATOM 732 C C . GLY A 1 92 ? -15.098 1.499 -12.207 1.00 84.12 92 GLY A C 1
ATOM 733 O O . GLY A 1 92 ? -14.268 0.858 -12.844 1.00 84.12 92 GLY A O 1
ATOM 734 N N . ILE A 1 93 ? -15.537 2.691 -12.624 1.00 84.81 93 ILE A N 1
ATOM 735 C CA . ILE A 1 93 ? -15.093 3.317 -13.880 1.00 84.81 93 ILE A CA 1
ATOM 736 C C . ILE A 1 93 ? -13.620 3.714 -13.774 1.00 84.81 93 ILE A C 1
ATOM 738 O O . ILE A 1 93 ? -12.867 3.523 -14.725 1.00 84.81 93 ILE A O 1
ATOM 742 N N . ILE A 1 94 ? -13.201 4.217 -12.607 1.00 86.44 94 ILE A N 1
ATOM 743 C CA . ILE A 1 94 ? -11.803 4.584 -12.348 1.00 86.44 94 ILE A CA 1
ATOM 744 C C . ILE A 1 94 ? -10.903 3.364 -12.542 1.00 86.44 94 ILE A C 1
ATOM 746 O O . ILE A 1 94 ? -9.936 3.439 -13.292 1.00 86.44 94 ILE A O 1
ATOM 750 N N . ILE A 1 95 ? -11.262 2.225 -11.944 1.00 85.88 95 ILE A N 1
ATOM 751 C CA . ILE A 1 95 ? -10.485 0.983 -12.048 1.00 85.88 95 ILE A CA 1
ATOM 752 C C . ILE A 1 95 ? -10.341 0.547 -13.512 1.00 85.88 95 ILE A C 1
ATOM 754 O O . ILE A 1 95 ? -9.226 0.305 -13.971 1.00 85.88 95 ILE A O 1
ATOM 758 N N . ILE A 1 96 ? -11.446 0.493 -14.262 1.00 88.31 96 ILE A N 1
ATOM 759 C CA . ILE A 1 96 ? -11.441 0.048 -15.665 1.00 88.31 96 ILE A CA 1
ATOM 760 C C . ILE A 1 96 ? -10.567 0.965 -16.531 1.00 88.31 96 ILE A C 1
ATOM 762 O O . ILE A 1 96 ? -9.721 0.483 -17.286 1.00 88.31 96 ILE A O 1
ATOM 766 N N . VAL A 1 97 ? -10.738 2.284 -16.408 1.00 86.25 97 VAL A N 1
ATOM 767 C CA . VAL A 1 97 ? -9.977 3.270 -17.191 1.00 86.25 97 VAL A CA 1
ATOM 768 C C . VAL A 1 97 ? -8.492 3.211 -16.842 1.00 86.25 97 VAL A C 1
ATOM 770 O O . VAL A 1 97 ? -7.652 3.213 -17.739 1.00 86.25 97 VAL A O 1
ATOM 773 N N . SER A 1 98 ? -8.147 3.114 -15.560 1.00 84.25 98 SER A N 1
ATOM 774 C CA . SER A 1 98 ? -6.754 3.053 -15.118 1.00 84.25 98 SER A CA 1
ATOM 775 C C . SER A 1 98 ? -6.046 1.788 -15.593 1.00 84.25 98 SER A C 1
ATOM 777 O O . SER A 1 98 ? -4.919 1.885 -16.076 1.00 84.25 98 SER A O 1
ATOM 779 N N . ILE A 1 99 ? -6.703 0.625 -15.539 1.00 84.44 99 ILE A N 1
ATOM 780 C CA . ILE A 1 99 ? -6.152 -0.622 -16.091 1.00 84.44 99 ILE A CA 1
ATOM 781 C C . ILE A 1 99 ? -5.920 -0.477 -17.596 1.00 84.44 99 ILE A C 1
ATOM 783 O O . ILE A 1 99 ? -4.839 -0.814 -18.077 1.00 84.44 99 ILE A O 1
ATOM 787 N N . ALA A 1 100 ? -6.893 0.070 -18.333 1.00 86.06 100 ALA A N 1
ATOM 788 C CA . ALA A 1 100 ? -6.757 0.287 -19.769 1.00 86.06 100 ALA A CA 1
ATOM 789 C C . ALA A 1 100 ? -5.550 1.183 -20.086 1.00 86.06 100 ALA A C 1
ATOM 791 O O . ALA A 1 100 ? -4.706 0.814 -20.899 1.00 86.06 100 ALA A O 1
ATOM 792 N N . VAL A 1 101 ? -5.411 2.320 -19.401 1.00 83.81 101 VAL A N 1
ATOM 793 C CA . VAL A 1 101 ? -4.282 3.243 -19.593 1.00 83.81 101 VAL A CA 1
ATOM 794 C C . VAL A 1 101 ? -2.944 2.566 -19.302 1.00 83.81 101 VAL A C 1
ATOM 796 O O . VAL A 1 101 ? -2.029 2.651 -20.121 1.00 83.81 101 VAL A O 1
ATOM 799 N N . ILE A 1 102 ? -2.820 1.882 -18.161 1.00 83.88 102 ILE A N 1
ATOM 800 C CA . ILE A 1 102 ? -1.576 1.200 -17.773 1.00 83.88 102 ILE A CA 1
ATOM 801 C C . ILE A 1 102 ? -1.220 0.124 -18.804 1.00 83.88 102 ILE A C 1
ATOM 803 O O . ILE A 1 102 ? -0.059 0.017 -19.195 1.00 83.88 102 ILE A O 1
ATOM 807 N N . TYR A 1 103 ? -2.206 -0.622 -19.301 1.00 81.56 103 TYR A N 1
ATOM 808 C CA . TYR A 1 103 ? -2.010 -1.651 -20.320 1.00 81.56 103 TYR A CA 1
ATOM 809 C C . TYR A 1 103 ? -1.594 -1.076 -21.684 1.00 81.56 103 TYR A C 1
ATOM 811 O O . TYR A 1 103 ? -0.673 -1.595 -22.322 1.00 81.56 103 TYR A O 1
ATOM 819 N N . PHE A 1 104 ? -2.215 0.023 -22.121 1.00 81.81 104 PHE A N 1
ATOM 820 C CA . PHE A 1 104 ? -1.849 0.715 -23.362 1.00 81.81 104 PHE A CA 1
ATOM 821 C C . PHE A 1 104 ? -0.426 1.280 -23.294 1.00 81.81 104 PHE A C 1
ATOM 823 O O . PHE A 1 104 ? 0.372 1.049 -24.205 1.00 81.81 104 PHE A O 1
ATOM 830 N N . LEU A 1 105 ? -0.066 1.951 -22.193 1.00 76.69 105 LEU A N 1
ATOM 831 C CA . LEU A 1 105 ? 1.311 2.402 -21.956 1.00 76.69 105 LEU A CA 1
ATOM 832 C C . LEU A 1 105 ? 2.267 1.203 -21.908 1.00 76.69 105 LEU A C 1
ATOM 834 O O . LEU A 1 105 ? 3.325 1.233 -22.536 1.00 76.69 105 LEU A O 1
ATOM 838 N N . GLY A 1 106 ? 1.864 0.137 -21.212 1.00 71.44 106 GLY A N 1
ATOM 839 C CA . GLY A 1 106 ? 2.466 -1.197 -21.180 1.00 71.44 106 GLY A CA 1
ATOM 840 C C . GLY A 1 106 ? 2.954 -1.647 -22.551 1.00 71.44 106 GLY A C 1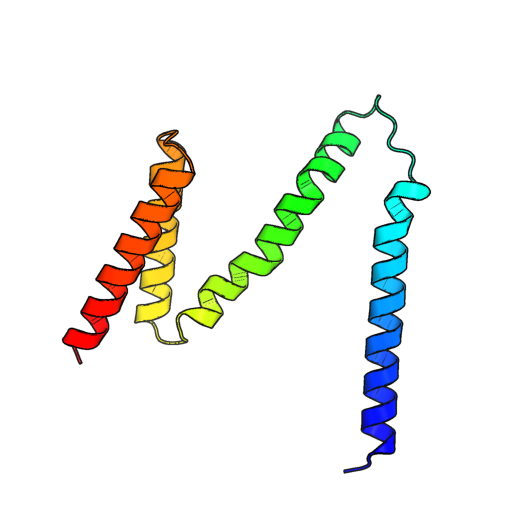
ATOM 841 O O . GLY A 1 106 ? 4.161 -1.717 -22.805 1.00 71.44 106 GLY A O 1
ATOM 842 N N . THR A 1 107 ? 1.983 -1.853 -23.432 1.00 68.75 107 THR A N 1
ATOM 843 C CA . THR A 1 107 ? 2.128 -2.346 -24.806 1.00 68.75 107 THR A CA 1
ATOM 844 C C . THR A 1 107 ? 2.996 -1.431 -25.672 1.00 68.75 107 THR A C 1
ATOM 846 O O . THR A 1 107 ? 3.803 -1.920 -26.460 1.00 68.75 107 THR A O 1
ATOM 849 N N . LEU A 1 108 ? 2.938 -0.110 -25.467 1.00 61.81 108 LEU A N 1
ATOM 850 C CA . LEU A 1 108 ? 3.770 0.847 -26.205 1.00 61.81 108 LEU A CA 1
ATOM 851 C C . LEU A 1 108 ? 5.279 0.687 -25.922 1.00 61.81 108 LEU A C 1
ATOM 853 O O . LEU A 1 108 ? 6.078 0.976 -26.802 1.00 61.81 108 LEU A O 1
ATOM 857 N N . LYS A 1 109 ? 5.699 0.178 -24.744 1.00 60.47 109 LYS A N 1
ATOM 858 C CA . LYS A 1 109 ? 7.134 -0.155 -24.493 1.00 60.47 109 LYS A CA 1
ATOM 859 C C . LYS A 1 109 ? 7.586 -1.302 -25.368 1.00 60.47 109 LYS A C 1
ATOM 861 O O . LYS A 1 109 ? 8.719 -1.313 -25.824 1.00 60.47 109 LYS A O 1
ATOM 866 N N . ILE A 1 110 ? 6.724 -2.314 -25.452 1.00 60.69 110 ILE A N 1
ATOM 867 C CA . ILE A 1 110 ? 7.038 -3.600 -26.066 1.00 60.69 110 ILE A CA 1
ATOM 868 C C . ILE A 1 110 ? 7.214 -3.396 -27.570 1.00 60.69 110 ILE A C 1
ATOM 870 O O . ILE A 1 110 ? 8.082 -4.020 -28.159 1.00 60.69 110 ILE A O 1
ATOM 874 N N . TYR A 1 111 ? 6.455 -2.463 -28.154 1.00 52.09 111 TYR A N 1
ATOM 875 C CA . TYR A 1 111 ? 6.577 -2.055 -29.554 1.00 52.09 111 TYR A CA 1
ATOM 876 C C . TYR A 1 111 ? 7.759 -1.123 -29.863 1.00 52.09 111 TYR A C 1
ATOM 878 O O . TYR A 1 111 ? 8.113 -0.986 -31.029 1.00 52.09 111 TYR A O 1
ATOM 886 N N . LEU A 1 112 ? 8.344 -0.454 -28.861 1.00 51.97 112 LEU A N 1
ATOM 887 C CA . LEU A 1 112 ? 9.462 0.486 -29.045 1.00 51.97 112 LEU A CA 1
ATOM 888 C C . LEU A 1 112 ? 10.842 -0.134 -28.743 1.00 51.97 112 LEU A C 1
ATOM 890 O O . LEU A 1 112 ? 11.826 0.601 -28.641 1.00 51.97 112 LEU A O 1
ATOM 894 N N . LYS A 1 113 ? 10.907 -1.456 -28.556 1.00 46.47 113 LYS A N 1
ATOM 895 C CA . LYS A 1 113 ? 12.137 -2.244 -28.408 1.00 46.47 113 LYS A CA 1
ATOM 896 C C . LYS A 1 113 ? 12.373 -3.058 -29.673 1.00 46.47 113 LYS A C 1
ATOM 898 O O . LYS A 1 113 ? 13.559 -3.204 -30.034 1.00 46.47 113 LYS A O 1
#